Protein AF-A0A9W5Y032-F1 (afdb_monomer)

Foldseek 3Di:
DDADPLQVVLVVVLCVLVVVQVVQWDWADDVPDPHTWIWGWAAFPQGRQFIFIWICPPNWIWTDTRPDIDIFDPDPDSVVSSVVVSVVVVCQQVLQKKKKFKDFPNHTDDIDIDHPPDDDDDDPRIDIDIGGRNPPNPD

Organism: NCBI:txid2886038

Secondary structure (DSSP, 8-state):
--B-HHHHHHHHHHHHH-GGGGGGEEEEE-TTSS-EEEEEEEE-SS-TTSEEEEE-GGG-EEEEETTEEEEE--SSSHHHHHHHHHHHHHHHHTTSSEEEEEEETTEEEEEEEE-TT-PPP--TTEEEEEE-SSS-TT-

Structure (mmCIF, N/CA/C/O backbone):
data_AF-A0A9W5Y032-F1
#
_entry.id   AF-A0A9W5Y032-F1
#
loop_
_atom_site.group_PDB
_atom_site.id
_atom_site.type_symbol
_atom_site.label_atom_id
_atom_site.label_alt_id
_atom_site.label_comp_id
_atom_site.label_asym_id
_atom_site.label_entity_id
_atom_site.label_seq_id
_atom_site.pdbx_PDB_ins_code
_atom_site.Cartn_x
_atom_site.Cartn_y
_atom_site.Cartn_z
_atom_site.occupancy
_atom_site.B_iso_or_equiv
_atom_site.auth_seq_id
_atom_site.auth_comp_id
_atom_site.auth_asym_id
_atom_site.auth_atom_id
_atom_site.pdbx_PDB_model_num
ATOM 1 N N . MET A 1 1 ? 14.399 -14.166 -16.241 1.00 67.69 1 MET A N 1
ATOM 2 C CA . MET A 1 1 ? 13.063 -13.555 -16.318 1.00 67.69 1 MET A CA 1
ATOM 3 C C . MET A 1 1 ? 13.167 -12.182 -15.700 1.00 67.69 1 MET A C 1
ATOM 5 O O . MET A 1 1 ? 13.853 -12.062 -14.691 1.00 67.69 1 MET A O 1
ATOM 9 N N . GLN A 1 2 ? 12.624 -11.169 -16.358 1.00 83.75 2 GLN A N 1
ATOM 10 C CA . GLN A 1 2 ? 12.840 -9.772 -16.004 1.00 83.75 2 GLN A CA 1
ATOM 11 C C . GLN A 1 2 ? 11.483 -9.085 -15.906 1.00 83.75 2 GLN A C 1
ATOM 13 O O . GLN A 1 2 ? 10.557 -9.471 -16.616 1.00 83.75 2 GLN A O 1
ATOM 18 N N . LEU A 1 3 ? 11.391 -8.113 -15.003 1.00 94.69 3 LEU A N 1
ATOM 19 C CA . LEU A 1 3 ? 10.266 -7.191 -14.948 1.00 94.69 3 LEU A CA 1
ATOM 20 C C . LEU A 1 3 ? 10.075 -6.499 -16.307 1.00 94.69 3 LEU A C 1
ATOM 22 O O . LEU A 1 3 ? 11.065 -6.239 -17.000 1.00 94.69 3 LEU A O 1
ATOM 26 N N . ASP A 1 4 ? 8.828 -6.191 -16.656 1.00 95.75 4 ASP A N 1
ATOM 27 C CA . ASP A 1 4 ? 8.515 -5.271 -17.746 1.00 95.75 4 ASP A CA 1
ATOM 28 C C . ASP A 1 4 ? 9.133 -3.880 -17.489 1.00 95.75 4 ASP A C 1
ATOM 30 O O . ASP A 1 4 ? 9.671 -3.587 -16.411 1.00 95.75 4 ASP A O 1
ATOM 34 N N . GLU A 1 5 ? 9.145 -3.031 -18.517 1.00 96.31 5 GLU A N 1
ATOM 35 C CA . GLU A 1 5 ? 9.805 -1.727 -18.436 1.00 96.31 5 GLU A CA 1
ATOM 36 C C . GLU A 1 5 ? 9.188 -0.841 -17.346 1.00 96.31 5 GLU A C 1
ATOM 38 O O . GLU A 1 5 ? 9.928 -0.271 -16.537 1.00 96.31 5 GLU A O 1
ATOM 43 N N . TYR A 1 6 ? 7.857 -0.805 -17.268 1.00 97.19 6 TYR A N 1
ATOM 44 C CA . TYR A 1 6 ? 7.096 -0.040 -16.283 1.00 97.19 6 TYR A CA 1
ATOM 45 C C . TYR A 1 6 ? 7.462 -0.442 -14.844 1.00 97.19 6 TYR A C 1
AT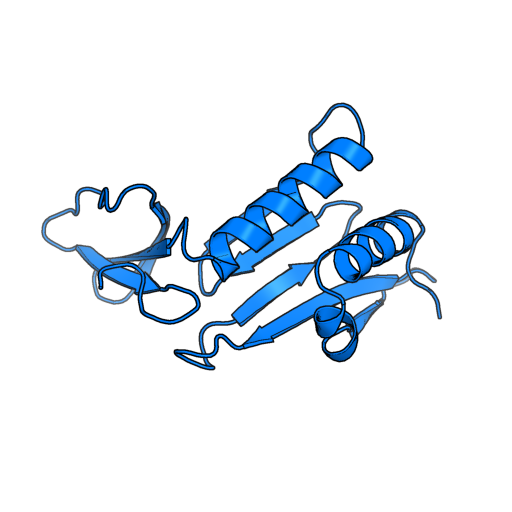OM 47 O O . TYR A 1 6 ? 7.947 0.373 -14.049 1.00 97.19 6 TYR A O 1
ATOM 55 N N . SER A 1 7 ? 7.360 -1.734 -14.536 1.00 97.75 7 SER A N 1
ATOM 56 C CA . SER A 1 7 ? 7.702 -2.343 -13.249 1.00 97.75 7 SER A CA 1
ATOM 57 C C . SER A 1 7 ? 9.179 -2.145 -12.901 1.00 97.75 7 SER A C 1
ATOM 59 O O . SER A 1 7 ? 9.539 -1.892 -11.745 1.00 97.75 7 SER A O 1
ATOM 61 N N . MET A 1 8 ? 10.076 -2.230 -13.888 1.00 97.44 8 MET A N 1
ATOM 62 C CA . MET A 1 8 ? 11.505 -1.994 -13.685 1.00 97.44 8 MET A CA 1
ATOM 63 C C . MET A 1 8 ? 11.796 -0.530 -13.323 1.00 97.44 8 MET A C 1
ATOM 65 O O . MET A 1 8 ? 12.662 -0.275 -12.483 1.00 97.44 8 MET A O 1
ATOM 69 N N . ILE A 1 9 ? 11.135 0.440 -13.953 1.00 98.00 9 ILE A N 1
ATOM 70 C CA . ILE A 1 9 ? 11.353 1.860 -13.644 1.00 98.00 9 ILE A CA 1
ATOM 71 C C . ILE A 1 9 ? 10.768 2.189 -12.269 1.00 98.00 9 ILE A C 1
ATOM 73 O O . ILE A 1 9 ? 11.487 2.742 -11.429 1.00 98.00 9 ILE A O 1
ATOM 77 N N . PHE A 1 10 ? 9.527 1.776 -12.002 1.00 98.44 10 PHE A N 1
ATOM 78 C CA . PHE A 1 10 ? 8.897 1.995 -10.704 1.00 98.44 10 PHE A CA 1
ATOM 79 C C . PHE A 1 10 ? 9.701 1.359 -9.565 1.00 98.44 10 PHE A C 1
ATOM 81 O O . PHE A 1 10 ? 9.978 2.026 -8.570 1.00 98.44 10 PHE A O 1
ATOM 88 N N . SER A 1 11 ? 10.166 0.112 -9.721 1.00 98.12 11 SER A N 1
ATOM 89 C CA . SER A 1 11 ? 10.958 -0.573 -8.685 1.00 98.12 11 SER A CA 1
ATOM 90 C C . SER A 1 11 ? 12.239 0.182 -8.320 1.00 98.12 11 SER A C 1
ATOM 92 O O . SER A 1 11 ? 12.558 0.314 -7.140 1.00 98.12 11 SER A O 1
ATOM 94 N N . LYS A 1 12 ? 12.945 0.772 -9.296 1.00 98.19 12 LYS A N 1
ATOM 95 C CA . LYS A 1 12 ? 14.128 1.609 -9.027 1.00 98.19 12 LYS A CA 1
ATOM 96 C C . LYS A 1 12 ? 13.781 2.831 -8.180 1.00 98.19 12 LYS A C 1
ATOM 98 O O . LYS A 1 12 ? 14.522 3.156 -7.254 1.00 98.19 12 LYS A O 1
ATOM 103 N N . MET A 1 13 ? 12.675 3.507 -8.488 1.00 98.50 13 MET A N 1
ATOM 104 C CA . MET A 1 13 ? 12.224 4.664 -7.710 1.00 98.50 13 MET A CA 1
ATOM 105 C C . MET A 1 13 ? 11.772 4.251 -6.310 1.00 98.50 13 MET A C 1
ATOM 107 O O . MET A 1 13 ? 12.165 4.883 -5.328 1.00 98.50 13 MET A O 1
ATOM 111 N N . LEU A 1 14 ? 11.021 3.155 -6.213 1.00 98.62 14 LEU A N 1
ATOM 112 C CA . LEU A 1 14 ? 10.538 2.609 -4.954 1.00 98.62 14 LEU A CA 1
ATOM 113 C C . LEU A 1 14 ? 11.698 2.232 -4.028 1.00 98.62 14 LEU A C 1
ATOM 115 O O . LEU A 1 14 ? 11.712 2.667 -2.883 1.00 98.62 14 LEU A O 1
ATOM 119 N N . TYR A 1 15 ? 12.704 1.501 -4.515 1.00 98.44 15 TYR A N 1
ATOM 120 C CA . TYR A 1 15 ? 13.862 1.103 -3.702 1.00 98.44 15 TYR A CA 1
ATOM 121 C C . TYR A 1 15 ? 14.825 2.253 -3.425 1.00 98.44 15 TYR A C 1
ATOM 123 O O . TYR A 1 15 ? 15.543 2.230 -2.430 1.00 98.44 15 TYR A O 1
ATOM 131 N N . SER A 1 16 ? 14.822 3.298 -4.255 1.00 98.38 16 SER A N 1
ATOM 132 C CA . SER A 1 16 ? 15.515 4.534 -3.902 1.00 98.38 16 SER A CA 1
ATOM 133 C C . SER A 1 16 ? 14.843 5.251 -2.726 1.00 98.38 16 SER A C 1
ATOM 135 O O . SER A 1 16 ? 15.539 5.932 -1.974 1.00 98.38 16 SER A O 1
ATOM 137 N N . ALA A 1 17 ? 13.519 5.140 -2.581 1.00 98.38 17 ALA A N 1
ATOM 138 C CA . ALA A 1 17 ? 12.764 5.745 -1.485 1.00 98.38 17 ALA A CA 1
ATOM 139 C C . ALA A 1 17 ? 12.738 4.864 -0.222 1.00 98.38 17 ALA A C 1
ATOM 141 O O . ALA A 1 17 ? 12.854 5.391 0.882 1.00 98.38 17 ALA A O 1
ATOM 142 N N . PHE A 1 18 ? 12.621 3.545 -0.394 1.00 98.31 18 PHE A N 1
ATOM 143 C CA . PHE A 1 18 ? 12.521 2.538 0.666 1.00 98.31 18 PHE A CA 1
ATOM 144 C C . PHE A 1 18 ? 13.441 1.344 0.345 1.00 98.31 18 PHE A C 1
ATOM 146 O O . PHE A 1 18 ? 12.977 0.314 -0.157 1.00 98.31 18 PHE A O 1
ATOM 153 N N . PRO A 1 19 ? 14.761 1.455 0.579 1.00 98.31 19 PRO A N 1
ATOM 154 C CA . PRO A 1 19 ? 15.716 0.398 0.233 1.00 98.31 19 PRO A CA 1
ATOM 155 C C . PRO A 1 19 ? 15.381 -0.963 0.854 1.00 98.31 19 PRO A C 1
ATOM 157 O O . PRO A 1 19 ? 15.612 -2.012 0.258 1.00 98.31 19 PRO A O 1
ATOM 160 N N . GLU A 1 20 ? 14.785 -0.969 2.044 1.00 97.75 20 GLU A N 1
ATOM 161 C CA . GLU A 1 20 ? 14.381 -2.175 2.754 1.00 97.75 20 GLU A CA 1
ATOM 162 C C . GLU A 1 20 ? 13.237 -2.944 2.076 1.00 97.75 20 GLU A C 1
ATOM 164 O O . GLU A 1 20 ? 13.005 -4.097 2.441 1.00 97.75 20 GLU A O 1
ATOM 169 N N . PHE A 1 21 ? 12.544 -2.360 1.091 1.00 98.19 21 PHE A N 1
ATOM 170 C CA . PHE A 1 21 ? 11.460 -3.028 0.361 1.00 98.19 21 PHE A CA 1
ATOM 171 C C . PHE A 1 21 ? 11.978 -4.097 -0.607 1.00 98.19 21 PHE A C 1
ATOM 173 O O . PHE A 1 21 ? 11.239 -5.022 -0.944 1.00 98.19 21 PHE A O 1
ATOM 180 N N . GLU A 1 22 ? 13.249 -4.023 -1.015 1.00 96.75 22 GLU A N 1
ATOM 181 C CA . GLU A 1 22 ? 13.854 -4.967 -1.963 1.00 96.75 22 GLU A CA 1
ATOM 182 C C . GLU A 1 22 ? 13.768 -6.421 -1.466 1.00 96.75 22 GLU A C 1
ATOM 184 O O . GLU A 1 22 ? 13.521 -7.341 -2.246 1.00 96.75 22 GLU A O 1
ATOM 189 N N . GLN A 1 23 ? 13.877 -6.639 -0.150 1.00 97.25 23 GLN A N 1
ATOM 190 C CA . GLN A 1 23 ? 13.805 -7.980 0.446 1.00 97.25 23 GLN A CA 1
ATOM 191 C C . GLN A 1 23 ? 12.417 -8.636 0.330 1.00 97.25 23 GLN A C 1
ATOM 193 O O . GLN A 1 23 ? 12.307 -9.851 0.482 1.00 97.25 23 GLN A O 1
ATOM 198 N N . TYR A 1 24 ? 11.370 -7.844 0.084 1.00 97.94 24 TYR A N 1
ATOM 199 C CA . TYR A 1 24 ? 9.984 -8.304 -0.034 1.00 97.94 24 TYR A CA 1
ATOM 200 C C . TYR A 1 24 ? 9.534 -8.455 -1.490 1.00 97.94 24 TYR A C 1
ATOM 202 O O . TYR A 1 24 ? 8.367 -8.769 -1.736 1.00 97.94 24 TYR A O 1
ATOM 210 N N . GLN A 1 25 ? 10.428 -8.223 -2.459 1.00 96.38 25 GLN A N 1
ATOM 211 C CA . GLN A 1 25 ? 10.063 -8.290 -3.867 1.00 96.38 25 GLN A CA 1
ATOM 212 C C . GLN A 1 25 ? 9.651 -9.702 -4.280 1.00 96.38 25 GLN A C 1
ATOM 214 O O . GLN A 1 25 ? 10.284 -10.706 -3.941 1.00 96.38 25 GLN A O 1
ATOM 219 N N . GLN A 1 26 ? 8.618 -9.760 -5.103 1.00 96.56 26 GLN A N 1
ATOM 220 C CA . GLN A 1 26 ? 8.167 -10.950 -5.792 1.00 96.56 26 GLN A CA 1
ATOM 221 C C . GLN A 1 26 ? 7.950 -10.591 -7.261 1.00 96.56 26 GLN A C 1
ATOM 223 O O . GLN A 1 26 ? 7.346 -9.573 -7.584 1.00 96.56 26 GLN A O 1
ATOM 228 N N . ILE A 1 27 ? 8.440 -11.442 -8.158 1.00 95.88 27 ILE A N 1
ATOM 229 C CA . ILE A 1 27 ? 8.226 -11.307 -9.601 1.00 95.88 27 ILE A CA 1
ATOM 230 C C . ILE A 1 27 ? 7.086 -12.255 -9.980 1.00 95.88 27 ILE A C 1
ATOM 232 O O . ILE A 1 27 ? 7.129 -13.442 -9.629 1.00 95.88 27 ILE A O 1
ATOM 236 N N . ARG A 1 28 ? 6.055 -11.740 -10.651 1.00 95.69 28 ARG A N 1
ATOM 237 C CA . ARG A 1 28 ? 4.891 -12.513 -11.109 1.00 95.69 28 ARG A CA 1
ATOM 238 C C . ARG A 1 28 ? 4.760 -12.426 -12.619 1.00 95.69 28 ARG A C 1
ATOM 240 O O . ARG A 1 28 ? 4.936 -11.364 -13.191 1.00 95.69 28 ARG A O 1
ATOM 247 N N . GLU A 1 29 ? 4.474 -13.553 -13.254 1.00 94.75 29 GLU A N 1
ATOM 248 C CA . GLU A 1 29 ? 4.345 -13.646 -14.708 1.00 94.75 29 GLU A CA 1
ATOM 249 C C . GLU A 1 29 ? 2.947 -13.234 -15.162 1.00 94.75 29 GLU A C 1
ATOM 251 O O . GLU A 1 29 ? 1.947 -13.626 -14.549 1.00 94.75 29 GLU A O 1
ATOM 256 N N . TYR A 1 30 ? 2.870 -12.527 -16.286 1.00 91.00 30 TYR A N 1
ATOM 257 C CA . TYR A 1 30 ? 1.611 -12.403 -17.009 1.00 91.00 30 TYR A CA 1
ATOM 258 C C . TYR A 1 30 ? 1.277 -13.732 -17.688 1.00 91.00 30 TYR A C 1
ATOM 260 O O . TYR A 1 30 ? 2.112 -14.353 -18.351 1.00 91.00 30 TYR A O 1
ATOM 268 N N . SER A 1 31 ? 0.030 -14.183 -17.549 1.00 89.00 31 SER A N 1
ATOM 2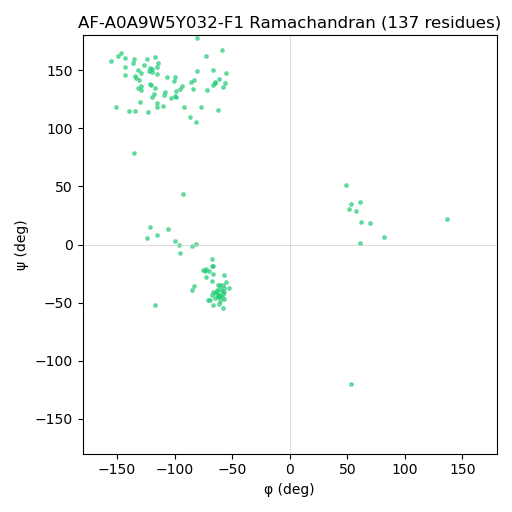69 C CA . SER A 1 31 ? -0.387 -15.462 -18.123 1.00 89.00 31 SER A CA 1
ATOM 270 C C . SER A 1 31 ? -0.263 -15.446 -19.650 1.00 89.00 31 SER A C 1
ATOM 272 O O . SER A 1 31 ? -0.965 -14.708 -20.335 1.00 89.00 31 SER A O 1
ATOM 274 N N . GLY A 1 32 ? 0.625 -16.286 -20.187 1.00 86.62 32 GLY A N 1
ATOM 275 C CA . GLY A 1 32 ? 0.816 -16.434 -21.632 1.00 86.62 32 GLY A CA 1
ATOM 276 C C . GLY A 1 32 ? 1.712 -15.379 -22.290 1.00 86.62 32 GLY A C 1
ATOM 277 O O . GLY A 1 32 ? 1.840 -15.411 -23.514 1.00 86.62 32 GLY A O 1
ATOM 278 N N . LEU A 1 33 ? 2.357 -14.498 -21.518 1.00 84.62 33 LEU A N 1
ATOM 279 C CA . LEU A 1 33 ? 3.357 -13.542 -22.008 1.00 84.62 33 LEU A CA 1
ATOM 280 C C . LEU A 1 33 ? 4.740 -13.869 -21.427 1.00 84.62 33 LEU A C 1
ATOM 282 O O . LEU A 1 33 ? 4.857 -14.489 -20.376 1.00 84.62 33 LEU A O 1
ATOM 286 N N . ASN A 1 34 ? 5.805 -13.449 -22.112 1.00 87.31 34 ASN A N 1
ATOM 287 C CA . ASN A 1 34 ? 7.181 -13.569 -21.608 1.00 87.31 34 ASN A CA 1
ATOM 288 C C . ASN A 1 34 ? 7.605 -12.294 -20.857 1.00 87.31 34 ASN A C 1
ATOM 290 O O . ASN A 1 34 ? 8.698 -11.767 -21.067 1.00 87.31 34 ASN A O 1
ATOM 294 N N . GLU A 1 35 ? 6.703 -11.785 -20.027 1.00 91.00 35 GLU A N 1
ATOM 295 C CA . GLU A 1 35 ? 6.827 -10.543 -19.268 1.00 91.00 35 GLU A CA 1
ATOM 296 C C . GLU A 1 35 ? 6.343 -10.789 -17.839 1.00 91.00 35 GLU A C 1
ATOM 298 O O . GLU A 1 35 ? 5.571 -11.719 -17.572 1.00 91.00 35 GLU A O 1
ATOM 303 N N . ALA A 1 36 ? 6.823 -9.975 -16.908 1.00 96.44 36 ALA A N 1
ATOM 304 C CA . ALA A 1 36 ? 6.507 -10.113 -15.500 1.00 96.44 36 ALA A CA 1
ATOM 305 C C . ALA A 1 36 ? 6.368 -8.747 -14.833 1.00 96.44 36 ALA A C 1
ATOM 307 O O . ALA A 1 36 ? 7.032 -7.795 -15.228 1.00 96.44 36 ALA A O 1
ATOM 308 N N . TYR A 1 37 ? 5.573 -8.687 -13.777 1.00 97.50 37 TYR A N 1
ATOM 309 C CA . TYR A 1 37 ? 5.330 -7.489 -12.986 1.00 97.50 37 TYR A CA 1
ATOM 310 C C . TYR A 1 37 ? 5.813 -7.670 -11.546 1.00 97.50 37 TYR A C 1
ATOM 312 O O . TYR A 1 37 ? 6.058 -8.788 -11.066 1.00 97.50 37 TYR A O 1
ATOM 320 N N . LEU A 1 38 ? 5.988 -6.546 -10.857 1.00 98.00 38 LEU A N 1
ATOM 321 C CA . LEU A 1 38 ? 6.401 -6.501 -9.459 1.00 98.00 38 LEU A CA 1
ATOM 322 C C . LEU A 1 38 ? 5.192 -6.666 -8.535 1.00 98.00 38 LEU A C 1
ATOM 324 O O . LEU A 1 38 ? 4.189 -5.967 -8.687 1.00 98.00 38 LEU A O 1
ATOM 328 N N . ILE A 1 39 ? 5.352 -7.525 -7.528 1.00 98.25 39 ILE A N 1
ATOM 329 C CA . ILE A 1 39 ? 4.530 -7.593 -6.319 1.00 98.25 39 ILE A CA 1
ATOM 330 C C . ILE A 1 39 ? 5.424 -7.388 -5.092 1.00 98.25 39 ILE A C 1
ATOM 332 O O . ILE A 1 39 ? 6.507 -7.965 -5.006 1.00 98.25 39 ILE A O 1
ATOM 336 N N . ILE A 1 40 ? 4.962 -6.611 -4.117 1.00 98.38 40 ILE A N 1
ATOM 337 C CA . ILE A 1 40 ? 5.569 -6.486 -2.786 1.00 98.38 40 ILE A CA 1
ATOM 338 C C . ILE A 1 40 ? 4.479 -6.685 -1.737 1.00 98.38 40 ILE A C 1
ATOM 340 O O . ILE A 1 40 ? 3.388 -6.139 -1.863 1.00 98.38 40 ILE A O 1
ATOM 344 N N . GLU A 1 41 ? 4.788 -7.450 -0.694 1.00 98.25 41 GLU A N 1
ATOM 345 C CA . GLU A 1 41 ? 3.899 -7.702 0.442 1.00 98.25 41 GLU A CA 1
ATOM 346 C C . GLU A 1 41 ? 4.698 -7.543 1.735 1.00 98.25 41 GLU A C 1
ATOM 348 O O . GLU A 1 41 ? 5.634 -8.305 1.993 1.00 98.25 41 GLU A O 1
ATOM 353 N N . ILE A 1 42 ? 4.346 -6.544 2.544 1.00 98.19 42 ILE A N 1
ATOM 354 C CA . ILE A 1 42 ? 5.052 -6.214 3.783 1.00 98.19 42 ILE A CA 1
ATOM 355 C C . ILE A 1 42 ? 4.058 -6.263 4.945 1.00 98.19 42 ILE A C 1
ATOM 357 O O . ILE A 1 42 ? 3.139 -5.440 4.997 1.00 98.19 42 ILE A O 1
ATOM 361 N N . PRO A 1 43 ? 4.212 -7.201 5.895 1.00 97.56 43 PRO A N 1
ATOM 362 C CA . PRO A 1 43 ? 3.350 -7.249 7.065 1.00 97.56 43 PRO A CA 1
ATOM 363 C C . PRO A 1 43 ? 3.590 -6.023 7.949 1.00 97.56 43 PRO A C 1
ATOM 365 O O . PRO A 1 43 ? 4.735 -5.643 8.212 1.00 97.56 43 PRO A O 1
ATOM 368 N N . SER A 1 44 ? 2.509 -5.434 8.449 1.00 97.06 44 SER A N 1
ATOM 369 C CA . SER A 1 44 ? 2.576 -4.337 9.407 1.00 97.06 44 SER A CA 1
ATOM 370 C C . SER A 1 44 ? 3.272 -4.781 10.702 1.00 97.06 44 SER A C 1
ATOM 372 O O . SER A 1 44 ? 3.062 -5.904 11.180 1.00 97.06 44 SER A O 1
ATOM 374 N N . PRO A 1 45 ? 4.076 -3.898 11.325 1.00 96.56 45 PRO A N 1
ATOM 375 C CA . PRO A 1 45 ? 4.710 -4.182 12.608 1.00 96.56 45 PRO A CA 1
ATOM 376 C C . PRO A 1 45 ? 3.708 -4.304 13.764 1.00 96.56 45 PRO A C 1
ATOM 378 O O . PRO A 1 45 ? 4.012 -4.976 14.750 1.00 96.56 45 PRO A O 1
ATOM 381 N N . SER A 1 46 ? 2.529 -3.681 13.664 1.00 93.81 46 SER A N 1
ATOM 382 C CA . SER A 1 46 ? 1.509 -3.710 14.723 1.00 93.81 46 SER A CA 1
ATOM 383 C C . SER A 1 46 ? 0.628 -4.956 14.678 1.00 93.81 46 SER A C 1
ATOM 385 O O . SER A 1 46 ? 0.258 -5.497 15.720 1.00 93.81 46 SER A O 1
ATOM 387 N N . ASN A 1 47 ? 0.322 -5.438 13.474 1.00 94.88 47 ASN A N 1
ATOM 388 C CA . ASN A 1 47 ? -0.409 -6.672 13.246 1.00 94.88 47 ASN A CA 1
ATOM 389 C C . ASN A 1 47 ? 0.022 -7.276 11.908 1.00 94.88 47 ASN A C 1
ATOM 391 O O . ASN A 1 47 ? -0.211 -6.686 10.857 1.00 94.88 47 ASN A O 1
ATOM 395 N N . LYS A 1 48 ? 0.593 -8.482 11.952 1.00 94.62 48 LYS A N 1
ATOM 396 C CA . LYS A 1 48 ? 1.115 -9.169 10.764 1.00 94.62 48 LYS A CA 1
ATOM 397 C C . LYS A 1 48 ? 0.039 -9.576 9.760 1.00 94.62 48 LYS A C 1
ATOM 399 O O . LYS A 1 48 ? 0.385 -9.824 8.610 1.00 94.62 48 LYS A O 1
ATOM 404 N N . ASP A 1 49 ? -1.221 -9.629 10.184 1.00 94.56 49 ASP A N 1
ATOM 405 C CA . ASP A 1 49 ? -2.350 -9.905 9.294 1.00 94.56 49 ASP A CA 1
ATOM 406 C C . ASP A 1 49 ? -2.704 -8.684 8.427 1.00 94.56 49 ASP A C 1
ATOM 408 O O . ASP A 1 49 ? -3.279 -8.839 7.354 1.00 94.56 49 ASP A O 1
ATOM 412 N N . ASN A 1 50 ? -2.318 -7.471 8.847 1.00 95.50 50 ASN A N 1
ATOM 413 C CA . ASN A 1 50 ? -2.474 -6.266 8.039 1.00 95.50 50 ASN A CA 1
ATOM 414 C C . ASN A 1 50 ? -1.245 -6.124 7.133 1.00 95.50 50 ASN A C 1
ATOM 416 O O . ASN A 1 50 ? -0.148 -5.822 7.606 1.00 95.50 50 ASN A O 1
ATOM 420 N N . VAL A 1 51 ? -1.411 -6.324 5.831 1.00 97.56 51 VAL A N 1
ATOM 421 C CA . VAL A 1 51 ? -0.299 -6.305 4.870 1.00 97.56 51 VAL A CA 1
ATOM 422 C C . VAL A 1 51 ? -0.371 -5.046 4.013 1.00 97.56 51 VAL A C 1
ATOM 424 O O . VAL A 1 51 ? -1.431 -4.731 3.475 1.00 97.56 51 VAL A O 1
ATOM 427 N N . LEU A 1 52 ? 0.756 -4.339 3.879 1.00 98.31 52 LEU A N 1
ATOM 428 C CA . LEU A 1 52 ? 0.970 -3.379 2.796 1.00 98.31 52 LEU A CA 1
ATOM 429 C C . LEU A 1 52 ? 1.299 -4.176 1.537 1.00 98.31 52 LEU A C 1
ATOM 431 O O . LEU A 1 52 ? 2.294 -4.899 1.501 1.00 98.31 52 LEU A O 1
ATOM 435 N N . TRP A 1 53 ? 0.464 -4.040 0.520 1.00 98.00 53 TRP A N 1
ATOM 436 C CA . TRP A 1 53 ? 0.603 -4.716 -0.758 1.00 98.00 53 TRP A CA 1
ATOM 437 C C . TRP A 1 53 ? 0.815 -3.692 -1.869 1.00 98.00 53 TRP A C 1
ATOM 439 O O . TRP A 1 53 ? 0.131 -2.672 -1.918 1.00 98.00 53 TRP A O 1
ATOM 449 N N . ILE A 1 54 ? 1.774 -3.954 -2.752 1.00 98.69 54 ILE A N 1
ATOM 450 C CA . ILE A 1 54 ? 2.059 -3.125 -3.923 1.00 98.69 54 ILE A CA 1
ATOM 451 C C . ILE A 1 54 ? 2.100 -4.035 -5.145 1.00 98.69 54 ILE A C 1
ATOM 453 O O . ILE A 1 54 ? 2.759 -5.076 -5.116 1.00 98.69 54 ILE A O 1
ATOM 457 N N . SER A 1 55 ? 1.424 -3.633 -6.215 1.00 98.56 55 SER A N 1
ATOM 458 C CA . SER A 1 55 ? 1.411 -4.316 -7.508 1.00 98.56 55 SER A CA 1
ATOM 459 C C . SER A 1 55 ? 1.665 -3.328 -8.634 1.00 98.56 55 SER A C 1
ATOM 461 O O . SER A 1 55 ? 1.293 -2.168 -8.512 1.00 98.56 55 SER A O 1
ATOM 463 N N . THR A 1 56 ? 2.277 -3.805 -9.714 1.00 98.38 56 THR A N 1
ATOM 464 C CA . THR A 1 56 ? 2.505 -3.055 -10.970 1.00 98.38 56 THR A CA 1
ATOM 465 C C . THR A 1 56 ? 1.881 -3.738 -12.193 1.00 98.38 56 THR A C 1
ATOM 467 O O . THR A 1 56 ? 2.252 -3.460 -13.329 1.00 98.38 56 THR A O 1
ATOM 470 N N . CYS A 1 57 ? 0.981 -4.695 -11.952 1.00 96.50 57 CYS A N 1
ATOM 471 C CA . CYS A 1 57 ? 0.265 -5.415 -13.002 1.00 96.50 57 CYS A CA 1
ATOM 472 C C . CYS A 1 57 ? -0.487 -4.443 -13.925 1.00 96.50 57 CYS A C 1
ATOM 474 O O . CYS A 1 57 ? -1.124 -3.514 -13.441 1.00 96.50 57 CYS A O 1
ATOM 476 N N . ASP A 1 58 ? -0.459 -4.718 -15.228 1.00 93.62 58 ASP A N 1
ATOM 477 C CA . ASP A 1 58 ? -1.194 -3.994 -16.272 1.00 93.62 58 ASP A CA 1
ATOM 478 C C . ASP A 1 58 ? -0.819 -2.502 -16.395 1.00 93.62 58 ASP A C 1
ATOM 480 O O . ASP A 1 58 ? -1.675 -1.668 -16.678 1.00 93.62 58 ASP A O 1
ATOM 484 N N . GLU A 1 59 ? 0.468 -2.173 -16.205 1.00 93.12 59 GLU A N 1
ATOM 485 C CA . GLU A 1 59 ? 1.007 -0.798 -16.294 1.00 93.12 59 GLU A CA 1
ATOM 486 C C . GLU A 1 59 ? 0.321 0.196 -15.338 1.00 93.12 59 GLU A C 1
ATOM 488 O O . GLU A 1 59 ? 0.255 1.401 -15.579 1.00 93.12 59 GLU A O 1
ATOM 493 N N . GLU A 1 60 ? -0.169 -0.313 -14.211 1.00 96.44 60 GLU A N 1
ATOM 494 C CA . GLU A 1 60 ? -0.814 0.462 -13.163 1.00 96.44 60 GLU A CA 1
ATOM 495 C C . GLU A 1 60 ? -0.204 0.095 -11.810 1.00 96.44 60 GLU A C 1
ATOM 497 O O . GLU A 1 60 ? 0.071 -1.072 -11.524 1.00 96.44 60 GLU A O 1
ATOM 502 N N . ILE A 1 61 ? -0.015 1.079 -10.933 1.00 98.62 61 ILE A N 1
ATOM 503 C CA . ILE A 1 61 ? 0.400 0.816 -9.558 1.00 98.62 61 ILE A CA 1
ATOM 504 C C . ILE A 1 61 ? -0.836 0.676 -8.686 1.00 98.62 61 ILE A C 1
ATOM 506 O O . ILE A 1 61 ? -1.576 1.634 -8.477 1.00 98.62 61 ILE A O 1
ATOM 510 N N . THR A 1 62 ? -1.016 -0.492 -8.084 1.00 98.62 62 THR A N 1
ATOM 511 C CA . THR A 1 62 ? -1.975 -0.664 -6.992 1.00 98.62 62 THR A CA 1
ATOM 512 C C . THR A 1 62 ? -1.241 -0.633 -5.659 1.00 98.62 62 THR A C 1
ATOM 514 O O . THR A 1 62 ? -0.290 -1.390 -5.465 1.00 98.62 62 THR A O 1
ATOM 517 N N . VAL A 1 63 ? -1.690 0.207 -4.725 1.00 98.62 63 VAL A N 1
ATOM 518 C CA . VAL A 1 63 ? -1.231 0.198 -3.327 1.00 98.62 63 VAL A CA 1
ATOM 519 C C . VAL A 1 63 ? -2.406 -0.176 -2.439 1.00 98.62 63 VAL A C 1
ATOM 521 O O . VAL A 1 63 ? -3.434 0.501 -2.444 1.00 98.62 63 VAL A O 1
ATOM 524 N N . GLY A 1 64 ? -2.254 -1.250 -1.673 1.00 97.94 64 GLY A N 1
ATOM 525 C CA . GLY A 1 64 ? -3.239 -1.734 -0.718 1.00 97.94 64 GLY A CA 1
ATOM 526 C C . GLY A 1 64 ? -2.699 -1.825 0.700 1.00 97.94 64 GLY A C 1
ATOM 527 O O . GLY A 1 64 ? -1.518 -2.078 0.913 1.00 97.94 64 GLY A O 1
ATOM 528 N N . PHE A 1 65 ? -3.576 -1.640 1.680 1.00 97.81 65 PHE A N 1
ATOM 529 C CA . PHE A 1 65 ? -3.303 -1.931 3.081 1.00 97.81 65 PHE A CA 1
ATOM 530 C C . PHE A 1 65 ? -4.536 -2.569 3.721 1.00 97.81 65 PHE A C 1
ATOM 532 O O . PHE A 1 65 ? -5.588 -1.932 3.843 1.00 97.81 65 PHE A O 1
ATOM 539 N N . ASP A 1 66 ? -4.395 -3.833 4.125 1.00 93.94 66 ASP A N 1
ATOM 540 C CA . ASP A 1 66 ? -5.503 -4.673 4.595 1.00 93.94 66 ASP A CA 1
ATOM 541 C C . ASP A 1 66 ? -6.661 -4.714 3.565 1.00 93.94 66 ASP A C 1
ATOM 543 O O . ASP A 1 66 ? -6.444 -5.105 2.419 1.00 93.94 66 ASP A O 1
ATOM 547 N N . TRP A 1 67 ? -7.881 -4.288 3.919 1.00 93.75 67 TRP A N 1
ATOM 548 C CA . TRP A 1 67 ? -9.040 -4.306 3.006 1.00 93.75 67 TRP A CA 1
ATOM 549 C C . TRP A 1 67 ? -9.151 -3.080 2.088 1.00 93.75 67 TRP A C 1
ATOM 551 O O . TRP A 1 67 ? -10.094 -2.999 1.301 1.00 93.75 67 TRP A O 1
ATOM 561 N N . TYR A 1 68 ? -8.237 -2.115 2.191 1.00 96.38 68 TYR A N 1
ATOM 562 C CA . TYR A 1 68 ? -8.212 -0.929 1.336 1.00 96.38 68 TYR A CA 1
ATOM 563 C C . TYR A 1 68 ? -7.189 -1.082 0.216 1.00 96.38 68 TYR A C 1
ATOM 565 O O . TYR A 1 68 ? -6.103 -1.606 0.443 1.00 96.38 68 TYR A O 1
ATOM 573 N N . HIS A 1 69 ? -7.504 -0.552 -0.964 1.00 97.44 69 HIS A N 1
ATOM 574 C CA . HIS A 1 69 ? -6.517 -0.278 -1.998 1.00 97.44 69 HIS A CA 1
ATOM 575 C C . HIS A 1 69 ? -6.924 0.919 -2.852 1.00 97.44 69 HIS A C 1
ATOM 577 O O . HIS A 1 69 ? -8.084 1.338 -2.866 1.00 97.44 69 HIS A O 1
ATOM 583 N N . THR A 1 70 ? -5.944 1.459 -3.561 1.00 97.50 70 THR A N 1
ATOM 584 C CA . THR A 1 70 ? -6.116 2.496 -4.571 1.00 97.50 70 THR A CA 1
ATOM 585 C C . THR A 1 70 ? -5.147 2.261 -5.721 1.00 97.50 70 THR A C 1
ATOM 587 O O . THR A 1 70 ? -4.144 1.561 -5.570 1.00 97.50 70 THR A O 1
ATOM 590 N N . HIS A 1 71 ? -5.462 2.869 -6.856 1.00 97.81 71 HIS A N 1
ATOM 591 C CA . HIS A 1 71 ? -4.752 2.715 -8.114 1.00 97.81 71 HIS A CA 1
ATOM 592 C C . HIS A 1 71 ? -4.107 4.041 -8.539 1.00 97.81 71 HIS A C 1
ATOM 594 O O . HIS A 1 71 ? -4.669 5.110 -8.282 1.00 97.81 71 HIS A O 1
ATOM 600 N N . PHE A 1 72 ? -2.948 3.965 -9.189 1.00 97.88 72 PHE A N 1
ATOM 601 C CA . PHE A 1 72 ? -2.192 5.078 -9.770 1.00 97.88 72 PHE A CA 1
ATOM 602 C C . PHE A 1 72 ? -1.732 4.683 -11.178 1.00 97.88 72 PHE A C 1
ATOM 604 O O . PHE A 1 72 ? -1.409 3.520 -11.403 1.00 97.88 72 PHE A O 1
ATOM 611 N N . GLY A 1 73 ? -1.680 5.632 -12.110 1.00 93.81 73 GLY A N 1
ATOM 612 C CA . GLY A 1 73 ? -1.524 5.359 -13.551 1.00 93.81 73 GLY A CA 1
ATOM 613 C C . GLY A 1 73 ? -2.450 6.212 -14.426 1.00 93.81 73 GLY A C 1
ATOM 614 O O . GLY A 1 73 ? -2.820 5.810 -15.525 1.00 93.81 73 GLY A O 1
ATOM 615 N N . TYR A 1 74 ? -2.910 7.351 -13.901 1.00 93.12 74 TYR A N 1
ATOM 616 C CA . TYR A 1 74 ? -3.913 8.209 -14.544 1.00 93.12 74 TYR A CA 1
ATOM 617 C C . TYR A 1 74 ? -3.419 9.649 -14.728 1.00 93.12 74 TYR A C 1
ATOM 619 O O . TYR A 1 74 ? -4.202 10.522 -15.116 1.00 93.12 74 TYR A O 1
ATOM 627 N N . SER A 1 75 ? -2.154 9.914 -14.401 1.00 95.00 75 SER A N 1
ATOM 628 C CA . SER A 1 75 ? -1.539 11.231 -14.539 1.00 95.00 75 SER A CA 1
ATOM 629 C C . SER A 1 75 ? -1.099 11.476 -15.987 1.00 95.00 75 SER A C 1
ATOM 631 O O . SER A 1 75 ? -1.246 10.623 -16.862 1.00 95.00 75 SER A O 1
ATOM 633 N N . GLU A 1 76 ? -0.561 12.664 -16.278 1.00 94.94 76 GLU A N 1
ATOM 634 C CA . GLU A 1 76 ? -0.052 12.964 -17.628 1.00 94.94 76 GLU A CA 1
ATOM 635 C C . GLU A 1 76 ? 1.224 12.175 -17.960 1.00 94.94 76 GLU A C 1
ATOM 637 O O . GLU A 1 76 ? 1.553 11.996 -19.135 1.00 94.94 76 GLU A O 1
ATOM 642 N N . THR A 1 77 ? 1.956 11.730 -16.933 1.00 96.31 77 THR A N 1
ATOM 643 C CA . THR A 1 77 ? 3.209 10.981 -17.073 1.00 96.31 77 THR A CA 1
ATOM 644 C C . THR A 1 77 ? 3.346 9.904 -16.000 1.00 96.31 77 THR A C 1
ATOM 646 O O . THR A 1 77 ? 3.013 10.146 -14.839 1.00 96.31 77 THR A O 1
ATOM 649 N N . ASP A 1 78 ? 3.966 8.777 -16.356 1.00 97.00 78 ASP A N 1
ATOM 650 C CA . ASP A 1 78 ? 4.258 7.690 -15.412 1.00 97.00 78 ASP A CA 1
ATOM 651 C C . ASP A 1 78 ? 5.107 8.162 -14.223 1.00 97.00 78 ASP A C 1
ATOM 653 O O . ASP A 1 78 ? 4.890 7.751 -13.090 1.00 97.00 78 ASP A O 1
ATOM 657 N N . GLU A 1 79 ? 6.065 9.073 -14.446 1.00 96.81 79 GLU A N 1
ATOM 658 C CA . GLU A 1 79 ? 6.914 9.605 -13.370 1.00 96.81 79 GLU A CA 1
ATOM 659 C C . GLU A 1 79 ? 6.093 10.332 -12.290 1.00 96.81 79 GLU A C 1
ATOM 661 O O . GLU A 1 79 ? 6.440 10.289 -11.105 1.00 96.81 79 GLU A O 1
ATOM 666 N N . GLU A 1 80 ? 5.015 11.009 -12.685 1.00 97.88 80 GLU A N 1
ATOM 667 C CA . GLU A 1 80 ? 4.094 11.654 -11.754 1.00 97.88 80 GLU A CA 1
ATOM 668 C C . GLU A 1 80 ? 3.302 10.610 -10.962 1.00 97.88 80 GLU A C 1
ATOM 670 O O . GLU A 1 80 ? 3.306 10.667 -9.729 1.00 97.88 80 GLU A O 1
ATOM 675 N N . ASP A 1 81 ? 2.733 9.605 -11.633 1.00 97.88 81 ASP A N 1
ATOM 676 C CA . ASP A 1 81 ? 2.039 8.494 -10.970 1.00 97.88 81 ASP A CA 1
ATOM 677 C C . ASP A 1 81 ? 2.958 7.760 -9.980 1.00 97.88 81 ASP A C 1
ATOM 679 O O . ASP A 1 81 ? 2.559 7.464 -8.850 1.00 97.88 81 ASP A O 1
ATOM 683 N N . PHE A 1 82 ? 4.226 7.549 -10.346 1.00 98.50 82 PHE A N 1
ATOM 684 C CA . PHE A 1 82 ? 5.238 6.922 -9.491 1.00 98.50 82 PHE A CA 1
ATOM 685 C C . PHE A 1 82 ? 5.488 7.731 -8.220 1.00 98.50 82 PHE A C 1
ATOM 687 O O . PHE A 1 82 ? 5.558 7.164 -7.126 1.00 98.50 82 PHE A O 1
ATOM 694 N N . LYS A 1 83 ? 5.611 9.058 -8.342 1.00 98.50 83 LYS A N 1
ATOM 695 C CA . LYS A 1 83 ? 5.796 9.953 -7.190 1.00 98.50 83 LYS A CA 1
ATOM 696 C C . LYS A 1 83 ? 4.575 9.942 -6.281 1.00 98.50 83 LYS A C 1
ATOM 698 O O . LYS A 1 83 ? 4.741 9.791 -5.073 1.00 98.50 83 LYS A O 1
ATOM 703 N N . ILE A 1 84 ? 3.373 10.040 -6.847 1.00 98.44 84 ILE A N 1
ATOM 704 C CA . ILE A 1 84 ? 2.123 10.036 -6.079 1.00 98.44 84 ILE A CA 1
ATOM 705 C C . ILE A 1 84 ? 1.964 8.708 -5.325 1.00 98.44 84 ILE A C 1
ATOM 707 O O . ILE A 1 84 ? 1.656 8.717 -4.131 1.00 98.44 84 ILE A O 1
ATOM 711 N N . ALA A 1 85 ? 2.235 7.571 -5.973 1.00 98.62 85 ALA A N 1
ATOM 712 C CA . ALA A 1 85 ? 2.172 6.259 -5.332 1.00 98.62 85 ALA A CA 1
ATOM 713 C C . ALA A 1 85 ? 3.189 6.123 -4.184 1.00 98.62 85 ALA A C 1
ATOM 715 O O . ALA A 1 85 ? 2.843 5.664 -3.093 1.00 98.62 85 ALA A O 1
ATOM 716 N N . ILE A 1 86 ? 4.438 6.558 -4.393 1.00 98.81 86 ILE A N 1
ATOM 717 C CA . ILE A 1 86 ? 5.490 6.546 -3.361 1.00 98.81 86 ILE A CA 1
ATOM 718 C C . ILE A 1 86 ? 5.127 7.458 -2.184 1.00 98.81 86 ILE A C 1
ATOM 720 O O . ILE A 1 86 ? 5.348 7.087 -1.027 1.00 98.81 86 ILE A O 1
ATOM 724 N N . ASP A 1 87 ? 4.562 8.633 -2.454 1.00 98.62 87 ASP A N 1
ATOM 725 C CA . ASP A 1 87 ? 4.103 9.551 -1.415 1.00 98.62 87 ASP A CA 1
ATOM 726 C C . ASP A 1 87 ? 2.942 8.945 -0.620 1.00 98.62 87 ASP A C 1
ATOM 728 O O . ASP A 1 87 ? 2.964 8.993 0.610 1.00 98.62 87 ASP A O 1
ATOM 732 N N . HIS A 1 88 ? 1.994 8.279 -1.284 1.00 98.50 88 HIS A N 1
ATOM 733 C CA . HIS A 1 88 ? 0.905 7.564 -0.619 1.00 98.50 88 HIS A CA 1
ATOM 734 C C . HIS A 1 88 ? 1.414 6.433 0.287 1.00 98.50 88 HIS A C 1
ATOM 736 O O . HIS A 1 88 ? 0.992 6.322 1.439 1.00 98.50 88 HIS A O 1
ATOM 742 N N . ILE A 1 89 ? 2.376 5.632 -0.187 1.00 98.69 89 ILE A N 1
ATOM 743 C CA . ILE A 1 89 ? 3.043 4.608 0.632 1.00 98.69 89 ILE A CA 1
ATOM 744 C C . ILE A 1 89 ? 3.682 5.259 1.862 1.00 98.69 89 ILE A C 1
ATOM 746 O O . ILE A 1 89 ? 3.483 4.790 2.983 1.00 98.69 89 ILE A O 1
ATOM 750 N N . ARG A 1 90 ? 4.406 6.371 1.681 1.00 98.62 90 ARG A N 1
ATOM 751 C CA . ARG A 1 90 ? 5.033 7.097 2.793 1.00 98.62 90 ARG A CA 1
ATOM 752 C C . ARG A 1 90 ? 4.005 7.549 3.826 1.00 98.62 90 ARG A C 1
ATOM 754 O O . ARG A 1 90 ? 4.248 7.404 5.019 1.00 98.62 90 ARG A O 1
ATOM 761 N N . GLU A 1 91 ? 2.859 8.060 3.390 1.00 98.19 91 GLU A N 1
ATOM 762 C CA . GLU A 1 91 ? 1.787 8.486 4.291 1.00 98.19 91 GLU A CA 1
ATOM 763 C C . GLU A 1 91 ? 1.212 7.339 5.133 1.00 98.19 91 GLU A C 1
ATOM 765 O O . GLU A 1 91 ? 0.867 7.570 6.294 1.00 98.19 91 GLU A O 1
ATOM 770 N N . ILE A 1 92 ? 1.136 6.119 4.586 1.00 97.81 92 ILE A N 1
ATOM 771 C CA . ILE A 1 92 ? 0.745 4.916 5.339 1.00 97.81 92 ILE A CA 1
ATOM 772 C C . ILE A 1 92 ? 1.810 4.589 6.392 1.00 97.81 92 ILE A C 1
ATOM 774 O O . ILE A 1 92 ? 1.485 4.443 7.572 1.00 97.81 92 ILE A O 1
ATOM 778 N N . LEU A 1 93 ? 3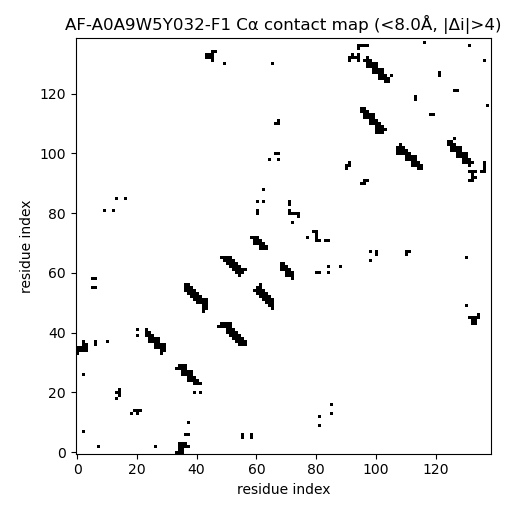.080 4.494 5.980 1.00 97.88 93 LEU A N 1
ATOM 779 C CA . LEU A 1 93 ? 4.196 4.096 6.851 1.00 97.88 93 LEU A CA 1
ATOM 780 C C . LEU A 1 93 ? 4.437 5.087 7.999 1.00 97.88 93 LEU A C 1
ATOM 782 O O . LEU A 1 93 ? 4.731 4.682 9.125 1.00 97.88 93 LEU A O 1
ATOM 786 N N . GLU A 1 94 ? 4.306 6.383 7.715 1.00 97.12 94 GLU A N 1
ATOM 787 C CA . GLU A 1 94 ? 4.442 7.472 8.690 1.00 97.12 94 GLU A CA 1
ATOM 788 C C . GLU A 1 94 ? 3.168 7.694 9.519 1.00 97.12 94 GLU A C 1
ATOM 790 O O . GLU A 1 94 ? 3.142 8.594 10.356 1.00 97.12 94 GLU A O 1
ATOM 795 N N . GLU A 1 95 ? 2.112 6.907 9.286 1.00 96.00 95 GLU A N 1
ATOM 796 C CA . GLU A 1 95 ? 0.802 7.059 9.927 1.00 96.00 95 GLU A CA 1
ATOM 797 C C . GLU A 1 95 ? 0.219 8.480 9.790 1.00 96.00 95 GLU A C 1
ATOM 799 O O . GLU A 1 95 ? -0.478 8.976 10.674 1.00 96.00 95 GLU A O 1
ATOM 804 N N . LYS A 1 96 ? 0.465 9.149 8.656 1.00 96.69 96 LYS A N 1
ATOM 805 C CA . LYS A 1 96 ? -0.266 10.373 8.273 1.00 96.69 96 LYS A CA 1
ATOM 806 C C . LYS A 1 96 ? -1.693 10.052 7.846 1.00 96.69 96 LYS A C 1
ATOM 808 O O . LYS A 1 96 ? -2.598 10.871 8.020 1.00 96.69 96 LYS A O 1
ATOM 813 N N . ILE A 1 97 ? -1.895 8.842 7.332 1.00 96.25 97 ILE A N 1
ATOM 814 C CA . ILE A 1 97 ? -3.211 8.264 7.090 1.00 96.25 97 ILE A CA 1
ATOM 815 C C . ILE A 1 97 ? -3.377 6.960 7.865 1.00 96.25 97 ILE A C 1
ATOM 817 O O . ILE A 1 97 ? -2.412 6.244 8.131 1.00 96.25 97 ILE A O 1
ATOM 821 N N . ALA A 1 98 ? -4.622 6.649 8.201 1.00 96.56 98 ALA A N 1
ATOM 822 C CA . ALA A 1 98 ? -5.036 5.327 8.649 1.00 96.56 98 ALA A CA 1
ATOM 823 C C . ALA A 1 98 ? -6.16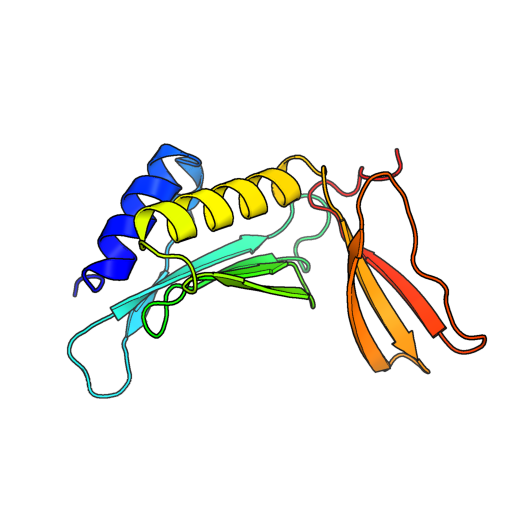1 4.817 7.752 1.00 96.56 98 ALA A C 1
ATOM 825 O O . ALA A 1 98 ? -6.842 5.599 7.086 1.00 96.56 98 ALA A O 1
ATOM 826 N N . ILE A 1 99 ? -6.357 3.505 7.744 1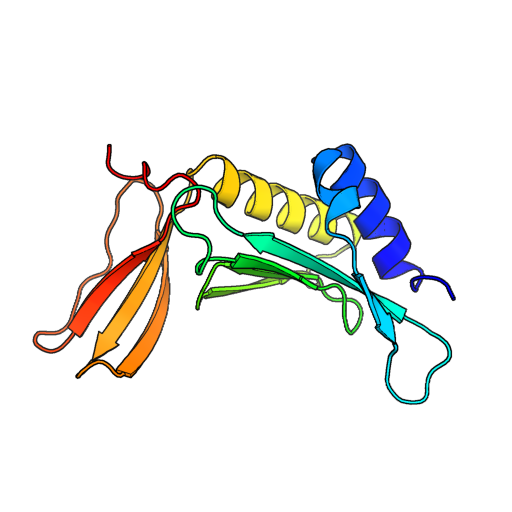.00 96.75 99 ILE A N 1
ATOM 827 C CA . ILE A 1 99 ? -7.447 2.858 7.026 1.00 96.75 99 ILE A CA 1
ATOM 828 C C . ILE A 1 99 ? -8.570 2.571 8.005 1.00 96.75 99 ILE A C 1
ATOM 830 O O . ILE A 1 99 ? -8.353 2.010 9.077 1.00 96.75 99 ILE A O 1
ATOM 834 N N . VAL A 1 100 ? -9.786 2.930 7.623 1.00 96.56 100 VAL A N 1
ATOM 835 C CA . VAL A 1 100 ? -11.000 2.535 8.332 1.00 96.56 100 VAL A CA 1
ATOM 836 C C . VAL A 1 100 ? -11.746 1.523 7.490 1.00 96.56 100 VAL A C 1
ATOM 838 O O . VAL A 1 100 ? -11.993 1.740 6.305 1.00 96.56 100 VAL A O 1
ATOM 841 N N . ILE A 1 101 ? -12.100 0.407 8.109 1.00 96.25 101 ILE A N 1
ATOM 842 C CA . ILE A 1 101 ? -12.896 -0.655 7.512 1.00 96.25 101 ILE A CA 1
ATOM 843 C C . ILE A 1 101 ? -14.247 -0.627 8.192 1.00 96.25 101 ILE A C 1
ATOM 845 O O . ILE A 1 101 ? -14.352 -0.814 9.404 1.00 96.25 101 ILE A O 1
ATOM 849 N N . ILE A 1 102 ? -15.283 -0.391 7.403 1.00 96.56 102 ILE A N 1
ATOM 850 C CA . ILE A 1 102 ? -16.647 -0.296 7.891 1.00 96.56 102 ILE A CA 1
ATOM 851 C C . ILE A 1 102 ? -17.364 -1.588 7.549 1.00 96.56 102 ILE A C 1
ATOM 853 O O . ILE A 1 102 ? -17.380 -2.034 6.394 1.00 96.56 102 ILE A O 1
ATOM 857 N N . LYS A 1 103 ? -17.944 -2.193 8.581 1.00 97.12 103 LYS A N 1
ATOM 858 C CA . LYS A 1 103 ? -18.661 -3.461 8.503 1.00 97.12 103 LYS A CA 1
ATOM 859 C C . LYS A 1 103 ? -20.107 -3.263 8.927 1.00 97.12 103 LYS A C 1
ATOM 861 O O . LYS A 1 103 ? -20.395 -2.414 9.761 1.00 97.12 103 LYS A O 1
ATOM 866 N N . LYS A 1 104 ? -21.005 -4.077 8.386 1.00 96.69 104 LYS A N 1
ATOM 867 C CA . LYS A 1 104 ? -22.413 -4.168 8.785 1.00 96.69 104 LYS A CA 1
ATOM 868 C C . LYS A 1 104 ? -22.740 -5.632 9.014 1.00 96.69 104 LYS A C 1
ATOM 870 O O . LYS A 1 104 ? -22.552 -6.442 8.108 1.00 96.69 104 LYS A O 1
ATOM 875 N N . ASN A 1 105 ? -23.204 -5.975 10.215 1.00 93.44 105 ASN A N 1
ATOM 876 C CA . ASN A 1 105 ? -23.414 -7.371 10.630 1.00 93.44 105 ASN A CA 1
ATOM 877 C C . ASN A 1 105 ? -22.181 -8.255 10.327 1.00 93.44 105 ASN A C 1
ATOM 879 O O . ASN A 1 105 ? -22.286 -9.261 9.626 1.00 93.44 105 ASN A O 1
ATOM 883 N N . ASP A 1 106 ? -20.998 -7.803 10.763 1.00 89.94 106 ASP A N 1
ATOM 884 C CA . ASP A 1 106 ? -19.676 -8.427 10.548 1.00 89.94 106 ASP A CA 1
ATOM 885 C C . ASP A 1 106 ? -19.215 -8.589 9.088 1.00 89.94 106 ASP A C 1
ATOM 887 O O . ASP A 1 106 ? -18.105 -9.057 8.833 1.00 89.94 106 ASP A O 1
ATOM 891 N N . SER A 1 107 ? -20.012 -8.143 8.117 1.00 94.06 107 SER A N 1
ATOM 892 C CA . SER A 1 107 ? -19.659 -8.174 6.697 1.00 94.06 107 SER A CA 1
ATOM 893 C C . SER A 1 107 ? -19.022 -6.858 6.271 1.00 94.06 107 SER A C 1
ATOM 895 O O . SER A 1 107 ? -19.518 -5.790 6.626 1.00 94.06 107 SER A O 1
ATOM 897 N N . TRP A 1 108 ? -17.939 -6.924 5.493 1.00 94.69 108 TRP A N 1
ATOM 898 C CA . TRP A 1 108 ? -17.309 -5.741 4.899 1.00 94.69 108 TRP A CA 1
ATOM 899 C C . TRP A 1 108 ? -18.304 -4.971 4.018 1.00 94.69 108 TRP A C 1
ATOM 901 O O . TRP A 1 108 ? -19.037 -5.574 3.233 1.00 94.69 108 TRP A O 1
ATOM 911 N N . VAL A 1 109 ? -18.324 -3.643 4.157 1.00 94.81 109 VAL A N 1
ATOM 912 C CA . VAL A 1 109 ? -19.161 -2.735 3.353 1.00 94.81 109 VAL A CA 1
ATOM 913 C C . VAL A 1 109 ? -18.295 -1.788 2.539 1.00 94.81 109 VAL A C 1
ATOM 915 O O . VAL A 1 109 ? -18.508 -1.629 1.340 1.00 94.81 109 VAL A O 1
ATOM 918 N N . ARG A 1 110 ? -17.363 -1.108 3.209 1.00 94.94 110 ARG A N 1
ATOM 919 C CA . ARG A 1 110 ? -16.466 -0.132 2.590 1.00 94.94 110 ARG A CA 1
ATOM 920 C C . ARG A 1 110 ? -15.188 0.009 3.397 1.00 94.94 110 ARG A C 1
ATOM 922 O O . ARG A 1 110 ? -15.172 -0.239 4.601 1.00 94.94 110 ARG A O 1
ATOM 929 N N . SER A 1 111 ? -14.150 0.490 2.736 1.00 95.75 111 SER A N 1
ATOM 930 C CA . SER A 1 111 ? -12.912 0.928 3.366 1.00 95.75 111 SER A CA 1
ATOM 931 C C . SER A 1 111 ? -12.496 2.276 2.804 1.00 95.75 111 SER A C 1
ATOM 933 O O . SER A 1 111 ? -12.669 2.526 1.611 1.00 95.75 111 SER A O 1
ATOM 935 N N . SER A 1 112 ? -11.937 3.137 3.642 1.00 94.88 112 SER A N 1
ATOM 936 C CA . SER A 1 112 ? -11.428 4.440 3.218 1.00 94.88 112 SER A CA 1
ATOM 937 C C . SER A 1 112 ? -10.206 4.838 4.029 1.00 94.88 112 SER A C 1
ATOM 939 O O . SER A 1 112 ? -9.936 4.279 5.091 1.00 94.88 112 SER A O 1
ATOM 941 N N . ILE A 1 113 ? -9.483 5.835 3.532 1.00 96.12 113 ILE A N 1
ATOM 942 C CA . ILE A 1 113 ? -8.452 6.520 4.307 1.00 96.12 113 ILE A CA 1
ATOM 943 C C . ILE A 1 113 ? -9.107 7.547 5.234 1.00 96.12 113 ILE A C 1
ATOM 945 O O . ILE A 1 113 ? -10.137 8.131 4.888 1.00 96.12 113 ILE A O 1
ATOM 949 N N . ILE A 1 114 ? -8.491 7.797 6.382 1.00 96.12 114 ILE A N 1
ATOM 950 C CA . ILE A 1 114 ? -8.766 8.964 7.223 1.00 96.12 114 ILE A CA 1
ATOM 951 C C . ILE A 1 114 ? -7.502 9.805 7.374 1.00 96.12 114 ILE A C 1
ATOM 953 O O . ILE A 1 114 ? -6.383 9.284 7.364 1.00 96.12 114 ILE A O 1
ATOM 957 N N . ARG A 1 115 ? -7.704 11.114 7.508 1.00 94.69 115 ARG A N 1
ATOM 958 C CA . ARG A 1 115 ? -6.679 12.132 7.765 1.00 94.69 115 ARG A CA 1
ATOM 959 C C . ARG A 1 115 ? -7.096 12.938 8.984 1.00 94.69 115 ARG A C 1
ATOM 961 O O . ARG A 1 115 ? -8.280 12.993 9.298 1.00 94.69 115 ARG A O 1
ATOM 968 N N . ASP A 1 116 ? -6.126 13.529 9.676 1.00 91.25 116 ASP A N 1
ATOM 969 C CA . ASP A 1 116 ? -6.367 14.462 10.786 1.00 91.25 116 ASP A CA 1
ATOM 970 C C . ASP A 1 116 ? -7.328 13.941 11.866 1.00 91.25 116 ASP A C 1
ATOM 972 O O . ASP A 1 116 ? -8.018 14.720 12.523 1.00 91.25 116 ASP A O 1
ATOM 976 N N . LYS A 1 117 ? -7.359 12.616 12.072 1.00 88.50 117 LYS A N 1
ATOM 977 C CA . LYS A 1 117 ? -8.235 11.965 13.059 1.00 88.50 117 LYS A CA 1
ATOM 978 C C . LYS A 1 117 ? -9.741 12.165 12.776 1.00 88.50 117 LYS A C 1
ATOM 980 O O . LYS A 1 117 ? -10.553 11.933 13.671 1.00 88.50 117 LYS A O 1
ATOM 985 N N . ASP A 1 118 ? -10.116 12.528 11.546 1.00 91.50 118 ASP A N 1
ATOM 986 C CA . ASP A 1 118 ? -11.508 12.693 11.116 1.00 91.50 118 ASP A CA 1
ATOM 987 C C . ASP A 1 118 ? -12.139 11.337 10.764 1.00 91.50 118 ASP A C 1
ATOM 989 O O . ASP A 1 118 ? -11.811 10.710 9.754 1.00 91.50 118 ASP A O 1
ATOM 993 N N . LEU A 1 119 ? -13.008 10.844 11.648 1.00 92.25 119 LEU A N 1
ATOM 994 C CA . LEU A 1 119 ? -13.677 9.557 11.482 1.00 92.25 119 LEU A CA 1
ATOM 995 C C . LEU A 1 119 ? -14.952 9.706 10.641 1.00 92.25 119 LEU A C 1
ATOM 997 O O . LEU A 1 119 ? -15.730 10.636 10.863 1.00 92.25 119 LEU A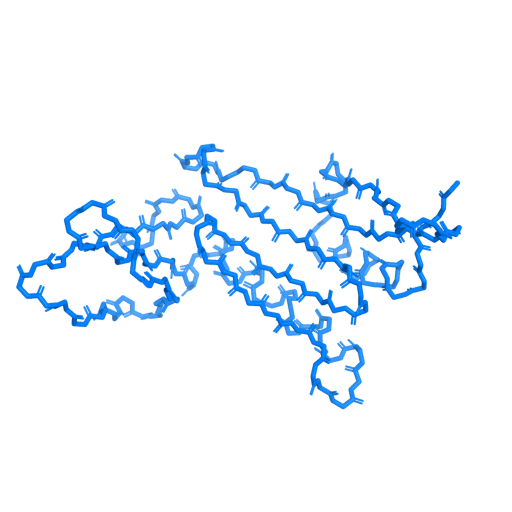 O 1
ATOM 1001 N N . PRO A 1 120 ? -15.240 8.757 9.732 1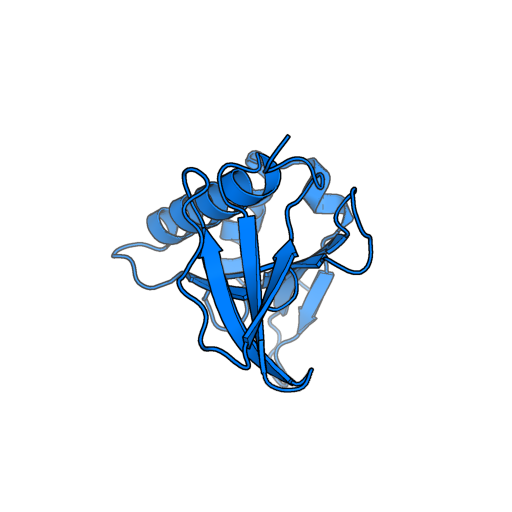.00 91.69 120 PRO A N 1
ATOM 1002 C CA . PRO A 1 120 ? -16.478 8.786 8.971 1.00 91.69 120 PRO A CA 1
ATOM 1003 C C . PRO A 1 120 ? -17.689 8.562 9.880 1.00 91.69 120 PRO A C 1
ATOM 1005 O O . PRO A 1 120 ? -17.631 7.826 10.868 1.00 91.69 120 PRO A O 1
ATOM 1008 N N . LEU A 1 121 ? -18.823 9.142 9.489 1.00 91.69 121 LEU A N 1
ATOM 1009 C CA . LEU A 1 121 ? -20.106 8.835 10.112 1.00 91.69 121 LEU A CA 1
ATOM 1010 C C . LEU A 1 121 ? -20.491 7.374 9.841 1.00 91.69 121 LEU A C 1
ATOM 1012 O O . LEU A 1 121 ? -20.332 6.867 8.724 1.00 91.69 121 LEU A O 1
ATOM 1016 N N . LEU A 1 122 ? -21.020 6.726 10.875 1.00 93.50 122 LEU A N 1
ATOM 1017 C CA . LEU A 1 122 ? -21.516 5.356 10.830 1.00 93.50 122 LEU A CA 1
ATOM 1018 C C . LEU A 1 122 ? -23.042 5.351 10.871 1.00 93.50 122 LEU A C 1
ATOM 1020 O O . LEU A 1 122 ? -23.658 6.164 11.566 1.00 93.50 122 LEU A O 1
ATOM 1024 N N . ASN A 1 123 ? -23.644 4.410 10.151 1.00 93.25 123 ASN A N 1
ATOM 1025 C CA . ASN A 1 123 ? -25.047 4.056 10.349 1.00 93.25 123 ASN A CA 1
ATOM 1026 C C . ASN A 1 123 ? -25.222 3.270 11.666 1.00 93.25 123 ASN A C 1
ATOM 1028 O O . ASN A 1 123 ? -24.258 2.729 12.203 1.00 93.25 123 ASN A O 1
ATOM 1032 N N . GLU A 1 124 ? -26.452 3.180 12.189 1.00 92.19 124 GLU A N 1
ATOM 1033 C CA . GLU A 1 124 ? -26.735 2.530 13.487 1.00 92.19 124 GLU A CA 1
ATOM 1034 C C . GLU A 1 124 ? -26.276 1.063 13.572 1.00 92.19 124 GLU A C 1
ATOM 1036 O O . GLU A 1 124 ? -25.994 0.569 14.662 1.00 92.19 124 GLU A O 1
ATOM 1041 N N . ASP A 1 125 ? -26.195 0.366 12.438 1.00 94.94 125 ASP A N 1
ATOM 1042 C CA . ASP A 1 125 ? -25.790 -1.038 12.332 1.00 94.94 125 ASP A CA 1
ATOM 1043 C C . ASP A 1 125 ? -24.375 -1.238 11.763 1.00 94.94 125 ASP A C 1
ATOM 1045 O O . ASP A 1 125 ? -23.998 -2.357 11.398 1.00 94.94 125 ASP A O 1
ATOM 1049 N N . GLU A 1 126 ? -23.592 -0.161 11.694 1.00 96.75 126 GLU A N 1
ATOM 1050 C CA . GLU A 1 126 ? -22.215 -0.181 11.218 1.00 96.75 126 GLU A CA 1
ATOM 1051 C C . GLU A 1 126 ? -21.202 -0.173 12.366 1.00 96.75 126 GLU A C 1
ATOM 1053 O O . GLU A 1 126 ? -21.337 0.538 13.362 1.00 96.75 126 GLU A O 1
ATOM 1058 N N . THR A 1 127 ? -20.133 -0.944 12.193 1.00 96.25 127 THR A N 1
ATOM 1059 C CA . THR A 1 127 ? -18.946 -0.919 13.049 1.00 96.25 127 THR A CA 1
ATOM 1060 C C . THR A 1 127 ? -17.739 -0.453 12.250 1.00 96.25 127 THR A C 1
ATOM 1062 O O . THR A 1 127 ? -17.675 -0.626 11.032 1.00 96.25 127 THR A O 1
ATOM 1065 N N . LEU A 1 128 ? -16.776 0.148 12.948 1.00 95.62 128 LEU A N 1
ATOM 1066 C CA . LEU A 1 128 ? -15.530 0.640 12.375 1.00 95.62 128 LEU A CA 1
ATOM 1067 C C . LEU A 1 128 ? -14.352 -0.102 12.994 1.00 95.62 128 LEU A C 1
ATOM 1069 O O . LEU A 1 128 ? -14.219 -0.174 14.214 1.00 95.62 128 LEU A O 1
ATOM 1073 N N . ASP A 1 129 ? -13.489 -0.616 12.132 1.00 94.94 129 ASP A N 1
ATOM 1074 C CA . ASP A 1 129 ? -12.214 -1.224 12.482 1.00 94.94 129 ASP A CA 1
ATOM 1075 C C . ASP A 1 129 ? -11.098 -0.366 11.879 1.00 94.94 129 ASP A C 1
ATOM 1077 O O . ASP A 1 129 ? -11.052 -0.167 10.663 1.00 94.94 129 ASP A O 1
ATOM 1081 N N . LEU A 1 130 ? -10.241 0.203 12.728 1.00 95.62 130 LEU A N 1
ATOM 1082 C CA . LEU A 1 130 ? -9.138 1.051 12.286 1.00 95.62 130 LEU A CA 1
ATOM 1083 C C .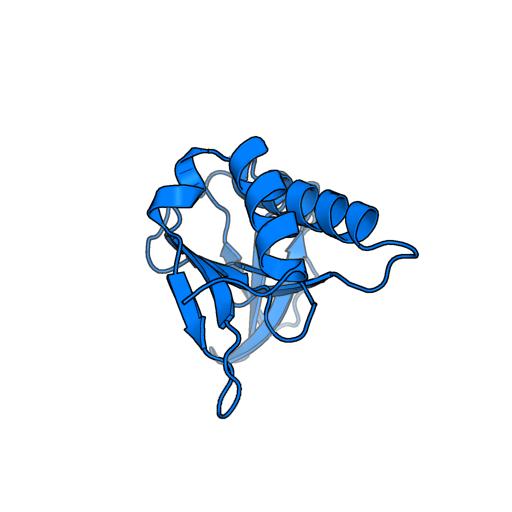 LEU A 1 130 ? -7.860 0.236 12.156 1.00 95.62 130 LEU A C 1
ATOM 1085 O O . LEU A 1 130 ? -7.463 -0.478 13.078 1.00 95.62 130 LEU A O 1
ATOM 1089 N N . LYS A 1 131 ? -7.169 0.430 11.037 1.00 96.00 131 LYS A N 1
ATOM 1090 C CA . LYS A 1 131 ? -5.853 -0.127 10.745 1.00 96.00 131 LYS A CA 1
ATOM 1091 C C . LYS A 1 131 ? -4.868 1.011 10.517 1.00 96.00 131 LYS A C 1
ATOM 1093 O O . LYS A 1 131 ? -5.094 1.880 9.679 1.00 96.00 131 LYS A O 1
ATOM 1098 N N . SER A 1 132 ? -3.753 0.990 11.232 1.00 96.75 132 SER A N 1
ATOM 1099 C CA . SER A 1 132 ? -2.621 1.879 10.976 1.00 96.75 132 SER A CA 1
ATOM 1100 C C . SER A 1 132 ? -1.319 1.090 11.017 1.00 96.75 132 SER A C 1
ATOM 1102 O O . SER A 1 132 ? -1.275 -0.016 11.560 1.00 96.75 132 SER A O 1
ATOM 1104 N N . TRP A 1 133 ? -0.266 1.629 10.407 1.00 97.56 133 TRP A N 1
ATOM 1105 C CA . TRP A 1 133 ? 0.969 0.882 10.188 1.00 97.56 133 TRP A CA 1
ATOM 1106 C C . TRP A 1 133 ? 1.634 0.423 11.493 1.00 97.56 133 TRP A C 1
ATOM 1108 O O . TRP A 1 133 ? 1.881 -0.768 11.670 1.00 97.56 133 TRP A O 1
ATOM 1118 N N . ASN A 1 134 ? 1.851 1.327 12.445 1.00 97.06 134 ASN A N 1
ATOM 1119 C CA . ASN A 1 134 ? 2.447 1.035 13.752 1.00 97.06 134 ASN A CA 1
ATOM 1120 C C . ASN A 1 134 ? 1.400 0.824 14.856 1.00 97.06 134 ASN A C 1
ATOM 1122 O O . ASN A 1 134 ? 1.759 0.525 15.994 1.00 97.06 134 ASN A O 1
ATOM 1126 N N . GLY A 1 135 ? 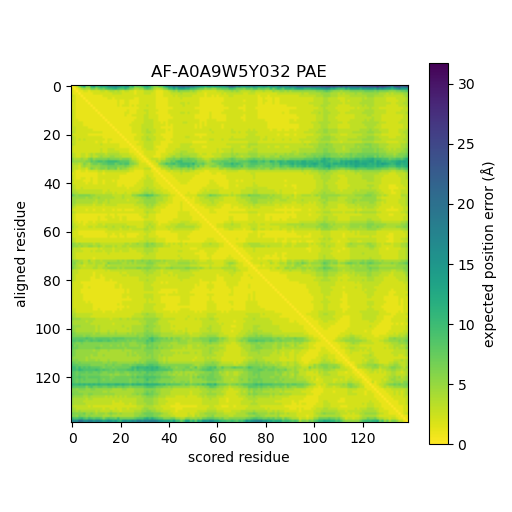0.108 0.928 14.532 1.00 95.19 135 GLY A N 1
ATOM 1127 C CA . GLY A 1 135 ? -0.974 0.865 15.513 1.00 95.19 135 GLY A CA 1
ATOM 1128 C C . GLY A 1 135 ? -1.019 2.092 16.429 1.00 95.19 135 GLY A C 1
ATOM 1129 O O . GLY A 1 135 ? -1.598 2.015 17.512 1.00 95.19 135 GLY A O 1
ATOM 1130 N N . THR A 1 136 ? -0.385 3.205 16.037 1.00 94.06 136 THR A N 1
ATOM 1131 C CA . THR A 1 136 ? -0.224 4.394 16.889 1.00 94.06 136 THR A CA 1
ATOM 1132 C C . THR A 1 136 ? -0.939 5.644 16.381 1.00 94.06 136 THR A C 1
ATOM 1134 O O . THR A 1 136 ? -0.827 6.690 17.010 1.00 94.06 136 THR A O 1
ATOM 1137 N N . TYR A 1 137 ? -1.765 5.537 15.334 1.00 92.00 137 TYR A N 1
ATOM 1138 C CA . TYR A 1 137 ? -2.418 6.686 14.685 1.00 92.00 137 TYR A CA 1
ATOM 1139 C C . TYR A 1 137 ? -3.201 7.614 15.634 1.00 92.00 137 TYR A C 1
ATOM 1141 O O . TYR A 1 137 ? -3.199 8.834 15.471 1.00 92.00 137 TYR A O 1
ATOM 1149 N N . PHE A 1 138 ? -3.879 7.055 16.641 1.00 87.31 138 PHE A N 1
ATOM 1150 C CA . PHE A 1 138 ? -4.651 7.841 17.611 1.00 87.31 138 PHE A CA 1
ATOM 1151 C C . PHE A 1 138 ? -3.914 8.178 18.907 1.00 87.31 138 PHE A C 1
ATOM 1153 O O . PHE A 1 138 ? -4.451 8.978 19.680 1.00 87.31 138 PHE A O 1
ATOM 1160 N N . ASN A 1 139 ? -2.723 7.619 19.122 1.00 81.38 139 ASN A N 1
ATOM 1161 C CA . ASN A 1 139 ? -1.943 7.851 20.336 1.00 81.38 139 ASN A CA 1
ATOM 1162 C C . ASN A 1 139 ? -1.352 9.269 20.393 1.00 81.38 139 ASN A C 1
ATOM 1164 O O . ASN A 1 139 ? -1.454 10.028 19.393 1.00 81.38 139 ASN A O 1
#

Solvent-accessible surface area (backbone atoms only — not comparable to full-atom values): 7876 Å² total; per-residue (Å²): 139,58,58,34,70,64,32,48,53,47,47,55,54,48,35,73,76,39,61,79,54,61,83,41,61,40,85,43,72,45,90,95,52,101,40,21,25,40,37,36,62,45,59,25,88,57,43,65,85,38,33,41,35,39,38,27,60,92,76,27,41,37,47,30,49,58,90,34,69,50,78,36,65,80,57,100,41,68,72,56,24,49,51,53,50,52,50,51,52,48,32,36,69,71,40,60,30,35,38,39,39,34,25,45,87,90,37,85,74,51,52,45,78,34,51,91,87,54,74,80,89,71,58,98,67,44,48,79,48,78,47,39,36,72,64,50,70,85,109

pLDDT: mean 95.52, std 3.96, range [67.69, 98.81]

Nearest PDB structures (foldseek):
  4jhy-assembly1_A  TM=2.993E-01  e=1.845E+00  Parabacteroides distasonis ATCC 8503
  4jvb-assembly1_B  TM=2.062E-01  e=4.836E+00  Homo sapiens
  5x72-assembly1_A  TM=1.714E-01  e=5.118E+00  Homo sapiens
  5x74-assembly1_A  TM=1.735E-01  e=5.732E+00  Homo sapiens

Mean predicted aligned error: 3.25 Å

Sequence (139 aa):
MQLDEYSMIFSKMLYSAFPEFEQYQQIREYSGLNEAYLIIEIPSPSNKDNVLWISTCDEEITVGFDWYHTHFGYSETDEEDFKIAIDHIREILEEKIAIVIIKKNDSWVRSSIIRDKDLPLLNEDETLDLKSWNGTYFN

Radius of gyration: 16.23 Å; Cα contacts (8 Å, |Δi|>4): 244; chains: 1; bounding box: 42×31×42 Å